Protein AF-A7GMF3-F1 (afdb_monomer_lite)

Structure (mmCIF, N/CA/C/O backbone):
data_AF-A7GMF3-F1
#
_entry.id   AF-A7GMF3-F1
#
loop_
_atom_site.group_PDB
_atom_site.id
_atom_site.type_symbol
_atom_site.label_atom_id
_atom_site.label_alt_id
_atom_site.label_comp_id
_atom_site.label_asym_id
_atom_site.label_entity_id
_atom_site.label_seq_id
_atom_site.pdbx_PDB_ins_code
_atom_site.Cartn_x
_atom_site.Cartn_y
_atom_site.Cartn_z
_atom_site.occupancy
_atom_site.B_iso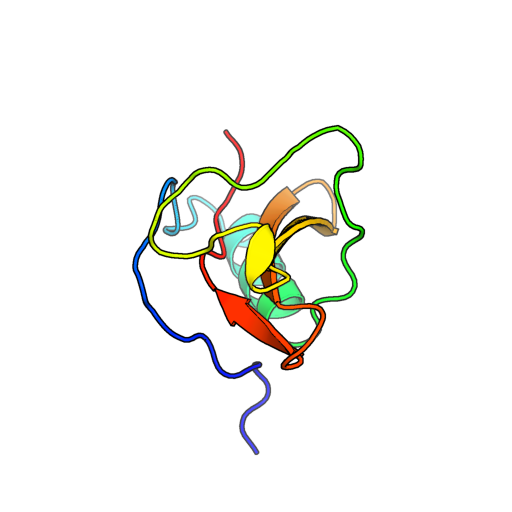_or_equiv
_atom_site.auth_seq_id
_atom_site.auth_comp_id
_atom_site.auth_asym_id
_atom_site.auth_atom_id
_atom_site.pdbx_PDB_model_num
ATOM 1 N N . MET A 1 1 ? -8.314 -21.194 6.450 1.00 48.97 1 MET A N 1
ATOM 2 C CA . MET A 1 1 ? -8.247 -20.222 5.337 1.00 48.97 1 MET A CA 1
ATOM 3 C C . MET A 1 1 ? -7.552 -18.975 5.849 1.00 48.97 1 MET A C 1
ATOM 5 O O . MET A 1 1 ? -7.882 -18.538 6.944 1.00 48.97 1 MET A O 1
ATOM 9 N N . LYS A 1 2 ? -6.545 -18.455 5.138 1.00 53.81 2 LYS A N 1
ATOM 10 C CA . LYS A 1 2 ? -5.986 -17.137 5.464 1.00 53.81 2 LYS A CA 1
ATOM 11 C C . LYS A 1 2 ? -6.933 -16.102 4.863 1.00 53.81 2 LYS A C 1
ATOM 13 O O . LYS A 1 2 ? -7.139 -16.122 3.658 1.00 53.81 2 LYS A O 1
ATOM 18 N N . TYR A 1 3 ? -7.546 -15.286 5.714 1.00 72.25 3 TYR A N 1
ATOM 19 C CA . TYR A 1 3 ? -8.496 -14.251 5.297 1.00 72.25 3 TYR A CA 1
ATOM 20 C C . TYR A 1 3 ? -7.802 -12.977 4.798 1.00 72.25 3 TYR A C 1
ATOM 22 O O . TYR A 1 3 ? -8.485 -12.083 4.328 1.00 72.25 3 TYR A O 1
ATOM 30 N N . GLU A 1 4 ? -6.470 -12.902 4.885 1.00 87.12 4 GLU A N 1
ATOM 31 C CA . GLU A 1 4 ? -5.669 -11.747 4.474 1.00 87.12 4 GLU A CA 1
ATOM 32 C C . GLU A 1 4 ? -4.785 -12.065 3.269 1.00 87.12 4 GLU A C 1
ATOM 34 O O . GLU A 1 4 ? -4.301 -13.195 3.107 1.00 87.12 4 GLU A O 1
ATOM 39 N N . VAL A 1 5 ? -4.541 -11.043 2.446 1.00 93.00 5 VAL A N 1
ATOM 40 C CA . VAL A 1 5 ? -3.590 -11.129 1.336 1.00 93.00 5 VAL A CA 1
ATOM 41 C C . VAL A 1 5 ? -2.173 -11.389 1.847 1.00 93.00 5 VAL A C 1
ATOM 43 O O . VAL A 1 5 ? -1.797 -11.012 2.958 1.00 93.00 5 VAL A O 1
ATOM 46 N N . LYS A 1 6 ? -1.342 -12.022 1.015 1.00 94.12 6 LYS A N 1
ATOM 47 C CA . LYS A 1 6 ? 0.087 -12.161 1.311 1.00 94.12 6 LYS A CA 1
ATOM 48 C C . LYS A 1 6 ? 0.761 -10.787 1.204 1.00 94.12 6 LYS A C 1
ATOM 50 O O . LYS A 1 6 ? 0.792 -10.205 0.124 1.00 94.12 6 LYS A O 1
ATOM 55 N N . ILE A 1 7 ? 1.327 -10.317 2.314 1.00 95.62 7 ILE A N 1
ATOM 56 C CA . ILE A 1 7 ? 2.122 -9.083 2.401 1.00 95.62 7 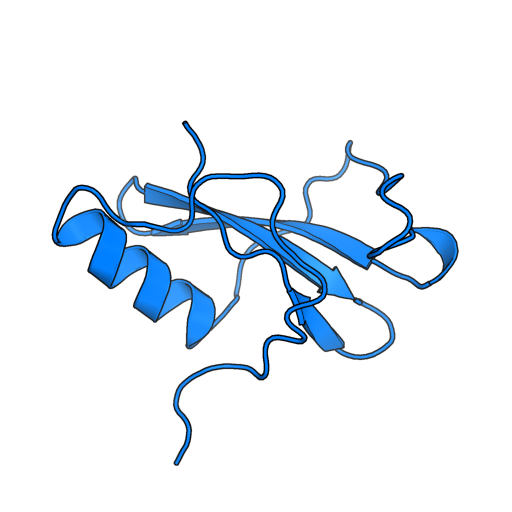ILE A CA 1
ATOM 57 C C . ILE A 1 7 ? 3.604 -9.461 2.324 1.00 95.62 7 ILE A C 1
ATOM 59 O O . ILE A 1 7 ? 4.036 -10.361 3.047 1.00 95.62 7 ILE A O 1
ATOM 63 N N . LEU A 1 8 ? 4.374 -8.812 1.445 1.00 96.75 8 LEU A N 1
ATOM 64 C CA . LEU A 1 8 ? 5.786 -9.165 1.235 1.00 96.75 8 LEU A CA 1
ATOM 65 C C . LEU A 1 8 ? 6.706 -8.744 2.383 1.00 96.75 8 LEU A C 1
ATOM 67 O O . LEU A 1 8 ? 7.707 -9.416 2.619 1.00 96.75 8 LEU A O 1
ATOM 71 N N . GLY A 1 9 ? 6.381 -7.665 3.098 1.00 95.88 9 GLY A N 1
ATOM 72 C CA . GLY A 1 9 ? 7.168 -7.219 4.241 1.00 95.88 9 GLY A CA 1
ATOM 73 C C . GLY A 1 9 ? 8.526 -6.644 3.845 1.00 95.88 9 GLY A C 1
ATOM 74 O O . GLY A 1 9 ? 9.479 -6.770 4.612 1.00 95.88 9 GLY A O 1
ATOM 75 N N . ARG A 1 10 ? 8.634 -5.992 2.675 1.00 95.81 10 ARG A N 1
ATOM 76 C CA . ARG A 1 10 ? 9.873 -5.308 2.247 1.00 95.81 10 ARG A CA 1
ATOM 77 C C . ARG A 1 10 ? 10.173 -4.074 3.106 1.00 95.81 10 ARG A C 1
ATOM 79 O O . ARG A 1 10 ? 11.266 -3.516 3.047 1.00 95.81 10 ARG A O 1
ATOM 86 N N . GLY A 1 11 ? 9.212 -3.649 3.922 1.00 94.44 11 GLY A N 1
ATOM 87 C CA . GLY A 1 11 ? 9.355 -2.638 4.961 1.00 94.44 11 GLY A CA 1
ATOM 88 C C . GLY A 1 11 ? 8.094 -1.791 5.094 1.00 94.44 11 GLY A C 1
ATOM 89 O O . GLY A 1 11 ? 7.057 -2.112 4.522 1.00 94.44 11 GLY A O 1
ATOM 90 N N . SER A 1 12 ? 8.197 -0.701 5.854 1.00 94.00 12 SER A N 1
ATOM 91 C CA . SER A 1 12 ? 7.152 0.320 5.949 1.00 94.00 12 SER A CA 1
ATOM 92 C C . SER A 1 12 ? 7.748 1.712 5.735 1.00 94.00 12 SER A C 1
ATOM 94 O O . SER A 1 12 ? 8.940 1.929 5.968 1.00 94.00 12 SER A O 1
ATOM 96 N N . THR A 1 13 ? 6.925 2.656 5.291 1.00 92.56 13 THR A N 1
ATOM 97 C CA . THR A 1 13 ? 7.241 4.099 5.241 1.00 92.56 13 THR A CA 1
ATOM 98 C C . THR A 1 13 ? 6.325 4.941 6.130 1.00 92.56 13 THR A C 1
ATOM 100 O O . THR A 1 13 ? 6.363 6.168 6.078 1.00 92.56 13 THR A O 1
ATOM 103 N N . GLY A 1 14 ? 5.477 4.307 6.939 1.00 94.25 14 GLY A N 1
ATOM 104 C CA . GLY A 1 14 ? 4.547 5.015 7.809 1.00 94.25 14 GLY A CA 1
ATOM 105 C C . GLY A 1 14 ? 4.085 4.196 9.003 1.00 94.25 14 GLY A C 1
ATOM 106 O O . GLY A 1 14 ? 4.589 3.110 9.297 1.00 94.25 14 GLY A O 1
ATOM 107 N N . ARG A 1 15 ? 3.103 4.749 9.713 1.00 97.06 15 ARG A N 1
ATOM 108 C CA . ARG A 1 15 ? 2.543 4.152 10.921 1.00 97.06 15 ARG A CA 1
ATOM 109 C C . ARG A 1 15 ? 1.699 2.925 10.581 1.00 97.06 15 ARG A C 1
ATOM 111 O O . ARG A 1 15 ? 0.743 3.018 9.818 1.00 97.06 15 ARG A O 1
ATOM 118 N N . THR A 1 16 ? 2.002 1.802 11.222 1.00 95.88 16 THR A N 1
ATOM 119 C CA . THR A 1 16 ? 1.241 0.547 11.086 1.00 95.88 16 THR A CA 1
ATOM 120 C C . THR A 1 16 ? 0.484 0.157 12.356 1.00 95.88 16 THR A C 1
ATOM 122 O O . THR A 1 16 ? -0.409 -0.683 12.297 1.00 95.88 16 THR A O 1
ATOM 125 N N . THR A 1 17 ? 0.824 0.754 13.502 1.00 96.88 17 THR A N 1
ATOM 126 C CA . THR A 1 17 ? 0.143 0.509 14.780 1.00 96.88 17 THR A CA 1
ATOM 127 C C . THR A 1 17 ? -1.102 1.388 14.887 1.00 96.88 17 THR A C 1
ATOM 129 O O . THR A 1 17 ? -1.019 2.616 14.758 1.00 96.88 17 THR A O 1
ATOM 132 N N . ALA A 1 18 ? -2.248 0.746 15.111 1.00 97.69 18 ALA A N 1
ATOM 133 C CA . ALA A 1 18 ? -3.526 1.409 15.337 1.00 97.69 18 ALA A CA 1
ATOM 134 C C . ALA A 1 18 ? -3.541 2.119 16.702 1.00 97.69 18 ALA A C 1
ATOM 136 O O . ALA A 1 18 ? -2.939 1.643 17.664 1.00 97.69 18 ALA A O 1
ATOM 137 N N . LYS A 1 19 ? -4.240 3.250 16.780 1.00 97.44 19 LYS A N 1
ATOM 138 C CA . LYS A 1 19 ? -4.483 4.030 18.003 1.00 97.44 19 LYS A CA 1
ATOM 139 C C . LYS A 1 19 ? -5.891 3.829 18.560 1.00 97.44 19 LYS A C 1
ATOM 141 O O . LYS A 1 19 ? -6.154 4.238 19.686 1.00 97.44 19 LYS A O 1
ATOM 146 N N . SER A 1 20 ? -6.784 3.222 17.783 1.00 97.69 20 SER A N 1
ATOM 147 C CA . SER A 1 20 ? -8.167 2.968 18.170 1.00 97.69 20 SER A CA 1
ATOM 148 C C . SER A 1 20 ? -8.675 1.639 17.606 1.00 97.69 20 SER A C 1
ATOM 150 O O . SER A 1 20 ? -8.044 1.033 16.731 1.00 97.69 20 SER A O 1
ATOM 152 N N . LEU A 1 21 ? -9.823 1.184 18.113 1.00 97.94 21 LEU A N 1
ATOM 153 C CA . LEU A 1 21 ? -10.490 -0.018 17.615 1.00 97.94 21 LEU A CA 1
ATOM 154 C C . LEU A 1 21 ? -10.930 0.163 16.156 1.00 97.94 21 LEU A C 1
ATOM 156 O O . LEU A 1 21 ? -10.801 -0.758 15.355 1.00 97.94 21 LEU A O 1
ATOM 160 N N . GLU A 1 22 ? -11.392 1.357 15.796 1.00 98.06 22 GLU A N 1
ATOM 161 C CA . GLU A 1 22 ? -11.817 1.704 14.440 1.00 98.06 22 GLU A CA 1
ATOM 162 C C . GLU A 1 22 ? -10.652 1.565 13.452 1.00 98.06 22 GLU A C 1
ATOM 164 O O . GLU A 1 22 ? -10.793 0.911 12.420 1.00 98.06 22 GLU A O 1
ATOM 169 N N . GLU A 1 23 ? -9.470 2.087 13.796 1.00 98.19 23 GLU A N 1
ATOM 170 C CA . GLU A 1 23 ? -8.261 1.915 12.983 1.00 98.19 23 GLU A CA 1
ATOM 171 C C . GLU A 1 23 ? -7.848 0.441 12.863 1.00 98.19 23 GLU A C 1
ATOM 173 O O . GLU A 1 23 ? -7.465 -0.021 11.784 1.00 98.19 23 GLU A O 1
ATOM 178 N N . GLN A 1 24 ? -7.939 -0.323 13.955 1.00 98.19 24 GLN A N 1
ATOM 179 C CA . GLN A 1 24 ? -7.621 -1.750 13.945 1.00 98.19 24 GLN A CA 1
ATOM 180 C C . GLN A 1 24 ? -8.558 -2.532 13.011 1.00 98.19 24 GLN A C 1
ATOM 182 O O . GLN A 1 24 ? -8.094 -3.382 12.245 1.00 98.19 24 GLN A O 1
ATOM 187 N N . LEU A 1 25 ? -9.861 -2.245 13.062 1.00 98.06 25 LEU A N 1
ATOM 188 C CA . LEU A 1 25 ? -10.866 -2.877 12.209 1.00 98.06 25 LEU A CA 1
ATOM 189 C C . LEU A 1 25 ? -10.675 -2.489 10.741 1.00 98.06 25 LEU A C 1
ATOM 191 O O . LEU A 1 25 ? -10.646 -3.377 9.890 1.00 98.06 25 LEU A O 1
ATOM 195 N N . ALA A 1 26 ? -10.445 -1.207 10.456 1.00 98.12 26 ALA A N 1
ATOM 196 C CA . ALA A 1 26 ? -10.162 -0.726 9.108 1.00 98.12 26 ALA A CA 1
ATOM 197 C C . ALA A 1 26 ? -8.925 -1.412 8.507 1.00 98.12 26 ALA A C 1
ATOM 199 O O . ALA A 1 26 ? -8.972 -1.923 7.390 1.00 98.12 26 ALA A O 1
ATOM 200 N N . MET A 1 27 ? -7.823 -1.500 9.262 1.00 97.94 27 MET A N 1
ATOM 201 C CA . MET A 1 27 ? -6.601 -2.167 8.799 1.00 97.94 27 MET A CA 1
ATOM 202 C C . MET A 1 27 ? -6.841 -3.645 8.485 1.00 97.94 27 MET A C 1
ATOM 204 O O . MET A 1 27 ? -6.353 -4.153 7.473 1.00 97.94 27 MET A O 1
ATOM 208 N N . LYS A 1 28 ? -7.610 -4.335 9.333 1.00 97.38 28 LYS A N 1
ATOM 209 C CA . LYS A 1 28 ? -7.975 -5.736 9.114 1.00 97.38 28 LYS A CA 1
ATOM 210 C C . LYS A 1 28 ? -8.838 -5.909 7.864 1.00 97.38 28 LYS A C 1
ATOM 212 O O . LYS A 1 28 ? -8.593 -6.828 7.085 1.00 97.38 28 LYS A O 1
ATOM 217 N N . GLU A 1 29 ? -9.813 -5.030 7.649 1.00 97.38 29 GLU A N 1
ATOM 218 C CA . GLU A 1 29 ? -10.673 -5.056 6.464 1.00 97.38 29 GLU A CA 1
ATOM 219 C C . GLU A 1 29 ? -9.862 -4.856 5.180 1.00 97.38 29 GLU A C 1
ATOM 221 O O . GLU A 1 29 ? -9.940 -5.680 4.270 1.00 97.38 29 GLU A O 1
ATOM 226 N N . VAL A 1 30 ? -9.005 -3.831 5.135 1.00 97.94 30 VAL A N 1
ATOM 227 C CA . VAL A 1 30 ? -8.191 -3.523 3.950 1.00 97.94 30 VAL A CA 1
ATOM 228 C C . VAL A 1 30 ? -7.184 -4.636 3.642 1.00 97.94 30 VAL A C 1
ATOM 230 O O . VAL A 1 30 ? -7.003 -4.985 2.479 1.00 97.94 30 VAL A O 1
ATOM 233 N N . LYS A 1 31 ? -6.565 -5.258 4.654 1.00 97.19 31 LYS A N 1
ATOM 234 C CA . LYS A 1 31 ? -5.692 -6.432 4.445 1.00 97.19 31 LYS A CA 1
ATOM 235 C C . LYS A 1 31 ? -6.455 -7.682 4.006 1.00 97.19 31 LYS A C 1
ATOM 237 O O . LYS A 1 31 ? -5.882 -8.535 3.327 1.00 97.19 31 LYS A O 1
ATOM 242 N N . SER A 1 32 ? -7.726 -7.802 4.388 1.00 96.88 32 SER A N 1
ATOM 243 C CA . SER A 1 32 ? -8.574 -8.930 3.992 1.00 96.88 32 SER A CA 1
ATOM 244 C C . SER A 1 32 ? -9.117 -8.778 2.572 1.00 96.88 32 SER A C 1
ATOM 246 O O . SER A 1 32 ? -9.236 -9.759 1.843 1.00 96.88 32 SER A O 1
ATOM 248 N N . ASN A 1 33 ? -9.425 -7.545 2.166 1.00 96.00 33 ASN A N 1
ATOM 249 C CA . ASN A 1 33 ? -10.005 -7.239 0.865 1.00 96.00 33 ASN A CA 1
ATOM 250 C C . ASN A 1 33 ? -9.525 -5.865 0.343 1.00 96.00 33 ASN A C 1
ATOM 252 O O . ASN A 1 33 ? -10.249 -4.866 0.449 1.00 96.00 33 ASN A O 1
ATOM 256 N N . PRO A 1 34 ? -8.297 -5.785 -0.208 1.00 96.94 34 PRO A N 1
ATOM 257 C CA . PRO A 1 34 ? -7.721 -4.535 -0.699 1.00 96.94 34 PRO A CA 1
ATOM 258 C C . PRO A 1 34 ? -8.378 -4.106 -2.021 1.00 96.94 34 PRO A C 1
ATOM 260 O O . PRO A 1 34 ? -7.919 -4.442 -3.116 1.00 96.94 34 PRO A O 1
ATOM 263 N N . LEU A 1 35 ? -9.466 -3.343 -1.905 1.00 96.44 35 LEU A N 1
ATOM 264 C CA . LEU A 1 35 ? -10.279 -2.793 -3.000 1.00 96.44 35 LEU A CA 1
ATOM 265 C C . LEU A 1 35 ? -10.012 -1.306 -3.276 1.00 96.44 35 LEU A C 1
ATOM 267 O O . LEU A 1 35 ? -10.730 -0.667 -4.047 1.00 96.44 35 LEU A O 1
ATOM 271 N N . GLY A 1 36 ? -8.991 -0.745 -2.631 1.00 97.06 36 GLY A N 1
ATOM 272 C CA . GLY A 1 36 ? -8.538 0.623 -2.855 1.00 97.06 36 GLY A CA 1
ATOM 273 C C . GLY A 1 36 ? -8.233 0.956 -4.317 1.00 97.06 36 GLY A C 1
ATOM 274 O O . GLY A 1 36 ? -8.082 0.088 -5.181 1.00 97.06 36 GLY A O 1
ATOM 275 N N . LYS A 1 37 ? -8.103 2.254 -4.589 1.00 98.12 37 LYS A N 1
ATOM 276 C CA . LYS A 1 37 ? -7.813 2.792 -5.924 1.00 98.12 37 LYS A CA 1
ATOM 277 C C . LYS A 1 37 ? -6.378 3.321 -5.992 1.00 98.12 37 LYS A C 1
ATOM 279 O O . LYS A 1 37 ? -5.869 3.801 -4.977 1.00 98.12 37 LYS A O 1
ATOM 284 N N . PRO A 1 38 ? -5.717 3.252 -7.160 1.00 97.69 38 PRO A N 1
ATOM 285 C CA . PRO A 1 38 ? -4.406 3.862 -7.331 1.00 97.69 38 PRO A CA 1
ATOM 286 C C . PRO A 1 38 ? -4.500 5.384 -7.179 1.00 97.69 38 PRO A C 1
ATOM 288 O O . PRO A 1 38 ? -5.470 5.997 -7.628 1.00 97.69 38 PRO A O 1
ATOM 291 N N . ILE A 1 39 ? -3.478 6.000 -6.585 1.00 96.81 39 ILE A N 1
ATOM 292 C CA . ILE A 1 39 ? -3.351 7.458 -6.506 1.00 96.81 39 ILE A CA 1
ATOM 293 C C . ILE A 1 39 ? -2.629 7.940 -7.779 1.00 96.81 39 ILE A C 1
ATOM 295 O O . ILE A 1 39 ? -1.414 7.772 -7.884 1.00 96.81 39 ILE A O 1
ATOM 299 N N . PRO A 1 40 ? -3.325 8.560 -8.752 1.00 90.62 40 PRO A N 1
ATOM 300 C CA . PRO A 1 40 ? -2.821 8.716 -10.123 1.00 90.62 40 PRO A CA 1
ATOM 301 C C . PRO A 1 40 ? -1.611 9.650 -10.270 1.00 90.62 40 PRO A C 1
ATOM 303 O O . PRO A 1 40 ? -0.916 9.593 -11.276 1.00 90.62 40 PRO A O 1
ATOM 306 N N . LYS A 1 41 ? -1.349 10.522 -9.290 1.00 92.3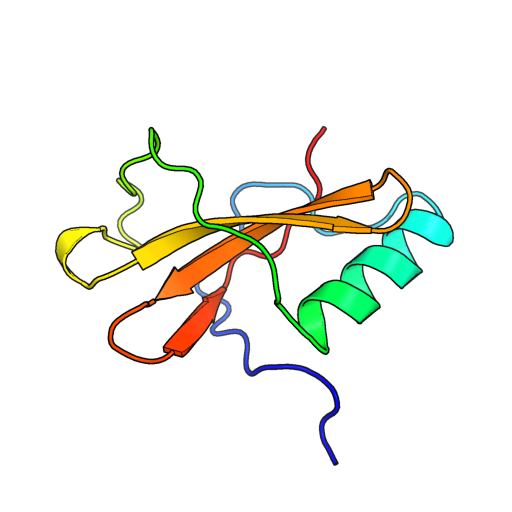8 41 LYS A N 1
ATOM 307 C CA . LYS A 1 41 ? -0.253 11.508 -9.337 1.00 92.38 41 LYS A CA 1
ATOM 308 C C . LYS A 1 41 ? 1.014 11.060 -8.599 1.00 92.38 41 LYS A C 1
ATOM 310 O O . LYS A 1 41 ? 1.933 11.859 -8.453 1.00 92.38 41 LYS A O 1
ATOM 315 N N . ILE A 1 42 ? 1.061 9.824 -8.097 1.00 94.25 42 ILE A N 1
ATOM 316 C CA . ILE A 1 42 ? 2.204 9.312 -7.334 1.00 94.25 42 ILE A CA 1
ATOM 317 C C . ILE A 1 42 ? 2.943 8.262 -8.157 1.00 94.25 42 ILE A C 1
ATOM 319 O O . ILE A 1 42 ? 2.427 7.175 -8.404 1.00 94.25 42 ILE A O 1
ATOM 323 N N . VAL A 1 43 ? 4.181 8.589 -8.522 1.00 96.00 43 VAL A N 1
ATOM 324 C CA . VAL A 1 43 ? 5.145 7.637 -9.079 1.00 96.00 43 VAL A CA 1
ATOM 325 C C . VAL A 1 43 ? 5.948 7.043 -7.926 1.00 96.00 43 VAL A C 1
ATOM 327 O O . VAL A 1 43 ? 6.463 7.778 -7.083 1.00 96.00 43 VAL A O 1
ATOM 330 N N . MET A 1 44 ? 6.037 5.714 -7.862 1.00 97.19 44 MET A N 1
ATOM 331 C CA . MET A 1 44 ? 6.808 5.032 -6.823 1.00 97.19 44 MET A CA 1
ATOM 332 C C . MET A 1 44 ? 8.314 5.144 -7.104 1.00 97.19 44 MET A C 1
ATOM 334 O O . MET A 1 44 ? 8.804 4.627 -8.109 1.00 97.19 44 MET A O 1
ATOM 338 N N . THR A 1 45 ? 9.038 5.813 -6.204 1.00 96.06 45 THR A N 1
ATOM 339 C CA . THR A 1 45 ? 10.497 6.023 -6.279 1.00 96.06 45 THR A CA 1
ATOM 340 C C . THR A 1 45 ? 11.280 5.258 -5.212 1.00 96.06 45 THR A C 1
ATOM 342 O O . THR A 1 45 ? 12.508 5.244 -5.248 1.00 96.06 45 THR A O 1
ATOM 345 N N . ASP A 1 46 ? 10.594 4.620 -4.260 1.00 96.81 46 ASP A N 1
ATOM 346 C CA . ASP A 1 46 ? 11.244 3.810 -3.234 1.00 96.81 46 ASP A CA 1
ATOM 347 C C . ASP A 1 46 ? 11.843 2.542 -3.871 1.00 96.81 46 ASP A C 1
ATOM 349 O O . ASP A 1 46 ? 11.113 1.813 -4.552 1.00 96.81 46 ASP A O 1
ATOM 353 N N . PRO A 1 47 ? 13.134 2.236 -3.644 1.00 97.62 47 PRO A N 1
ATOM 354 C CA . PRO A 1 47 ? 13.801 1.098 -4.277 1.00 97.62 47 PRO A CA 1
ATOM 355 C C . PRO A 1 47 ? 13.199 -0.264 -3.897 1.00 97.62 47 PRO A C 1
ATOM 357 O O . PRO A 1 47 ? 13.437 -1.247 -4.591 1.00 97.62 47 PRO A O 1
ATOM 360 N N . ARG A 1 48 ? 12.402 -0.355 -2.823 1.00 97.88 48 ARG A N 1
ATOM 361 C CA . ARG A 1 48 ? 11.693 -1.592 -2.446 1.00 97.88 48 ARG A CA 1
ATOM 362 C C . ARG A 1 48 ? 10.501 -1.900 -3.353 1.00 97.88 48 ARG A C 1
ATOM 364 O O . ARG A 1 48 ? 10.125 -3.069 -3.491 1.00 97.88 48 ARG A O 1
ATOM 371 N N . TRP A 1 49 ? 9.900 -0.864 -3.937 1.00 97.94 49 TRP A N 1
ATOM 372 C CA . TRP A 1 49 ? 8.672 -0.932 -4.731 1.00 97.94 49 TRP A CA 1
ATOM 373 C C . TRP A 1 49 ? 8.780 -0.028 -5.972 1.00 97.94 49 TRP A C 1
ATOM 375 O O . TRP A 1 49 ? 8.046 0.956 -6.077 1.00 97.94 49 TRP A O 1
ATOM 385 N N . PRO A 1 50 ? 9.692 -0.309 -6.914 1.00 97.56 50 PRO A N 1
ATOM 386 C CA . PRO A 1 50 ? 9.933 0.574 -8.053 1.00 97.56 50 PRO A CA 1
ATOM 387 C C . PRO A 1 50 ? 8.759 0.574 -9.045 1.00 97.56 50 PRO A C 1
ATOM 389 O O . PRO A 1 50 ? 8.203 -0.475 -9.384 1.00 97.56 50 PRO A O 1
ATOM 392 N N . HIS A 1 51 ? 8.393 1.755 -9.560 1.00 97.44 51 HIS A N 1
ATOM 393 C CA . HIS A 1 51 ? 7.287 1.885 -10.521 1.00 97.44 51 HIS A CA 1
ATOM 394 C C . HIS A 1 51 ? 7.516 1.085 -11.817 1.00 97.44 51 HIS A C 1
ATOM 396 O O . HIS A 1 51 ? 6.564 0.552 -12.387 1.00 97.44 51 HIS A O 1
ATOM 402 N N . GLU A 1 52 ? 8.771 0.951 -12.258 1.00 97.44 52 GLU A N 1
ATOM 403 C CA . GLU A 1 52 ? 9.162 0.201 -13.462 1.00 97.44 52 GLU A CA 1
ATOM 404 C C . GLU A 1 52 ? 8.800 -1.290 -13.344 1.00 97.44 52 GLU A C 1
ATOM 406 O O . GLU A 1 52 ? 8.386 -1.936 -14.313 1.00 97.44 52 GLU A O 1
ATOM 411 N N . GLU A 1 53 ? 8.830 -1.831 -12.124 1.00 97.62 53 GLU A N 1
ATOM 412 C CA . GLU A 1 53 ? 8.385 -3.193 -11.816 1.00 97.62 53 GLU A CA 1
ATOM 413 C C . GLU A 1 53 ? 6.864 -3.301 -11.620 1.00 97.62 53 GLU A C 1
ATOM 415 O O . GLU A 1 53 ? 6.351 -4.389 -11.371 1.00 97.62 53 GLU A O 1
ATOM 420 N N . GLY A 1 54 ? 6.114 -2.207 -11.784 1.00 97.69 54 GLY A N 1
ATOM 421 C CA . GLY A 1 54 ? 4.650 -2.188 -11.740 1.00 97.69 54 GLY A CA 1
ATOM 422 C C . GLY A 1 54 ? 4.042 -1.857 -10.378 1.00 97.69 54 GLY A C 1
ATOM 423 O O . GLY A 1 54 ? 2.831 -2.037 -10.202 1.00 97.69 54 GLY A O 1
ATOM 424 N N . TRP A 1 55 ? 4.845 -1.385 -9.422 1.00 98.50 55 TRP A N 1
ATOM 425 C CA . TRP A 1 55 ? 4.354 -0.933 -8.123 1.00 98.50 55 TRP A CA 1
ATOM 426 C C . TRP A 1 55 ? 3.652 0.421 -8.222 1.00 98.50 55 TRP A C 1
ATOM 428 O O . TRP A 1 55 ? 4.178 1.381 -8.783 1.00 98.50 55 TRP A O 1
ATOM 438 N N . VAL A 1 56 ? 2.468 0.507 -7.620 1.00 98.44 56 VAL A N 1
ATOM 439 C CA . VAL A 1 56 ? 1.672 1.731 -7.504 1.00 98.44 56 VAL A CA 1
ATOM 440 C C . VAL A 1 56 ? 1.241 1.945 -6.058 1.00 98.44 56 VAL A C 1
ATOM 442 O O . VAL A 1 56 ? 1.081 0.990 -5.290 1.00 98.44 56 VAL A O 1
ATOM 445 N N . LYS A 1 57 ? 1.019 3.208 -5.689 1.00 98.38 57 LYS A N 1
ATOM 446 C CA . LYS A 1 57 ? 0.442 3.562 -4.392 1.00 98.38 57 LYS A CA 1
ATOM 447 C C . LYS A 1 57 ? -1.077 3.515 -4.464 1.00 98.38 57 LYS A C 1
ATOM 449 O O . LYS A 1 57 ? -1.675 4.121 -5.352 1.00 98.38 57 LYS A O 1
ATOM 454 N N . MET A 1 58 ? -1.682 2.834 -3.505 1.00 98.38 58 MET A N 1
ATOM 455 C CA . MET A 1 58 ? -3.121 2.635 -3.390 1.00 98.38 58 MET A CA 1
ATOM 456 C C . MET A 1 58 ? -3.665 3.368 -2.165 1.00 98.38 58 MET A C 1
ATOM 458 O O . MET A 1 58 ? -2.946 3.528 -1.176 1.00 98.38 58 MET A O 1
ATOM 462 N N . ALA A 1 59 ? -4.930 3.776 -2.232 1.00 98.19 59 ALA A N 1
ATOM 463 C CA . ALA A 1 59 ? -5.672 4.381 -1.130 1.00 98.19 59 ALA A CA 1
ATOM 464 C C . ALA A 1 59 ? -7.029 3.690 -0.954 1.00 98.19 59 ALA A C 1
ATOM 466 O O . ALA A 1 59 ? -7.712 3.397 -1.944 1.00 98.19 59 ALA A O 1
ATOM 467 N N . GLN A 1 60 ? -7.402 3.399 0.289 1.00 98.44 60 GLN A N 1
ATOM 468 C CA . GLN A 1 60 ? -8.698 2.834 0.649 1.00 98.44 60 GLN A CA 1
ATOM 469 C C . GLN A 1 60 ? -9.185 3.458 1.952 1.00 98.44 60 GLN A C 1
ATOM 471 O O . GLN A 1 60 ? -8.523 3.352 2.984 1.00 98.44 60 GLN A O 1
ATOM 476 N N . ASN A 1 61 ? -10.375 4.048 1.894 1.00 98.19 61 ASN A N 1
ATOM 477 C CA . ASN A 1 61 ? -11.070 4.564 3.058 1.00 98.19 61 ASN A CA 1
ATOM 478 C C . ASN A 1 61 ? -12.054 3.519 3.590 1.00 98.19 61 ASN A C 1
ATOM 480 O O . ASN A 1 61 ? -12.868 2.999 2.823 1.00 98.19 61 ASN A O 1
ATOM 484 N N . VAL A 1 62 ? -11.997 3.238 4.889 1.00 97.94 62 VAL A N 1
ATOM 485 C CA . VAL A 1 62 ? -12.981 2.414 5.598 1.00 97.94 62 VAL A CA 1
ATOM 486 C C . VAL A 1 62 ? -13.530 3.240 6.754 1.00 97.94 62 VAL A C 1
ATOM 488 O O . VAL A 1 62 ? -12.824 3.500 7.725 1.00 97.94 62 VAL A O 1
ATOM 491 N N . ASN A 1 63 ? -14.787 3.675 6.640 1.00 96.06 63 ASN A N 1
ATOM 492 C CA . ASN A 1 63 ? -15.501 4.444 7.669 1.00 96.06 63 ASN A CA 1
ATOM 493 C C . ASN A 1 63 ? -14.722 5.668 8.198 1.00 96.06 63 ASN A C 1
ATOM 495 O O . ASN A 1 63 ? -14.703 5.931 9.397 1.00 96.06 63 ASN A O 1
ATOM 499 N N . GLY A 1 64 ? -14.059 6.414 7.309 1.00 96.81 64 GLY A N 1
ATOM 500 C CA . GLY A 1 64 ? -13.271 7.598 7.662 1.00 96.81 64 GLY A CA 1
ATOM 501 C C . GLY A 1 64 ? -11.804 7.315 7.991 1.00 96.81 64 GLY A C 1
ATOM 502 O O . GLY A 1 64 ? -11.023 8.260 8.068 1.00 96.81 64 GLY A O 1
ATOM 503 N N . VAL A 1 65 ? -11.394 6.048 8.114 1.00 98.06 65 VAL A N 1
ATOM 504 C CA . VAL A 1 65 ? -9.985 5.666 8.275 1.00 98.06 65 VAL A CA 1
ATOM 505 C C . VAL A 1 65 ? -9.360 5.431 6.904 1.00 98.06 65 VAL A C 1
ATOM 507 O O . VAL A 1 65 ? -9.731 4.499 6.191 1.00 98.06 65 VAL A O 1
ATOM 510 N N . GLU A 1 66 ? -8.387 6.263 6.542 1.00 98.06 66 GLU A N 1
ATOM 511 C CA . GLU A 1 66 ? -7.648 6.148 5.285 1.00 98.06 66 GLU A CA 1
ATOM 512 C C . GLU A 1 66 ? -6.408 5.258 5.452 1.00 98.06 66 GLU A C 1
ATOM 514 O O . GLU A 1 66 ? -5.553 5.478 6.320 1.00 98.06 66 GLU A O 1
ATOM 519 N N . ILE A 1 67 ? -6.293 4.246 4.593 1.00 98.50 67 ILE A N 1
ATOM 520 C CA . ILE A 1 67 ? -5.163 3.318 4.562 1.00 98.50 67 ILE A CA 1
ATOM 521 C C . ILE A 1 67 ? -4.496 3.395 3.198 1.00 98.50 67 ILE A C 1
ATOM 523 O O . ILE A 1 67 ? -5.116 3.190 2.152 1.00 98.50 67 ILE A O 1
ATOM 527 N N . HIS A 1 68 ? -3.191 3.642 3.224 1.00 98.38 68 HIS A N 1
ATOM 528 C CA . HIS A 1 68 ? -2.340 3.522 2.052 1.00 98.38 68 HIS A CA 1
ATOM 529 C C . HIS A 1 68 ? -1.644 2.165 2.037 1.00 98.38 68 HIS A C 1
ATOM 531 O O . HIS A 1 68 ? -1.293 1.631 3.086 1.00 98.38 68 HIS A O 1
ATOM 537 N N . TYR A 1 69 ? -1.402 1.634 0.843 1.00 98.25 69 TYR A N 1
ATOM 538 C CA . TYR A 1 69 ? -0.599 0.428 0.639 1.00 98.25 69 TYR A CA 1
ATOM 539 C C . TYR A 1 69 ? 0.053 0.435 -0.745 1.00 98.25 69 TYR A C 1
ATOM 541 O O . TYR A 1 69 ? -0.340 1.196 -1.634 1.00 98.25 69 TYR A O 1
ATOM 549 N N . ALA A 1 70 ? 1.073 -0.396 -0.924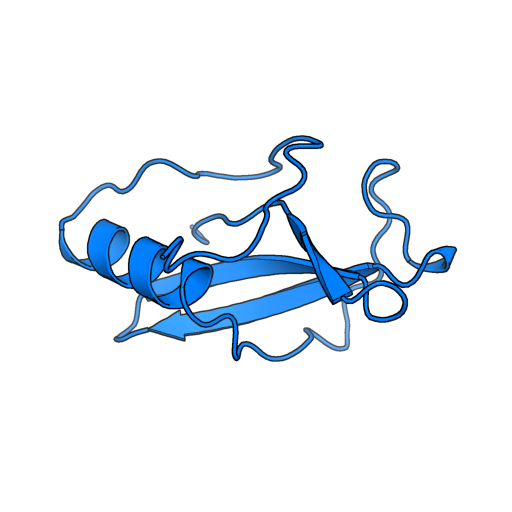 1.00 98.31 70 ALA A N 1
ATOM 550 C CA . ALA A 1 70 ? 1.710 -0.639 -2.208 1.00 98.31 70 ALA A CA 1
ATOM 551 C C . ALA A 1 70 ? 1.066 -1.863 -2.872 1.00 98.31 70 ALA A C 1
ATOM 553 O O . ALA A 1 70 ? 0.839 -2.885 -2.222 1.00 98.31 70 ALA A O 1
ATOM 554 N N . LYS A 1 71 ? 0.782 -1.769 -4.173 1.00 98.38 71 LYS A N 1
ATOM 555 C CA . LYS A 1 71 ? 0.310 -2.896 -4.985 1.00 98.38 71 LYS A CA 1
ATOM 556 C C . LYS A 1 71 ? 1.177 -3.024 -6.221 1.00 98.38 71 LYS A C 1
ATOM 558 O O . LYS A 1 71 ? 1.358 -2.046 -6.943 1.00 98.38 71 LYS A O 1
ATOM 563 N N . ASN A 1 72 ? 1.658 -4.225 -6.503 1.00 98.31 72 ASN A N 1
ATOM 564 C CA . ASN A 1 72 ? 2.249 -4.529 -7.792 1.00 98.31 72 ASN A CA 1
ATOM 565 C C . ASN A 1 72 ? 1.142 -4.959 -8.764 1.00 98.31 72 ASN A C 1
ATOM 567 O O . ASN A 1 72 ? 0.466 -5.966 -8.566 1.00 98.31 72 ASN A O 1
ATOM 571 N N . THR A 1 73 ? 0.931 -4.180 -9.819 1.00 97.25 73 THR A N 1
ATOM 572 C CA . THR A 1 73 ? -0.123 -4.440 -10.815 1.00 97.25 73 THR A CA 1
ATOM 573 C C . THR A 1 73 ? 0.226 -5.550 -11.803 1.00 97.25 73 THR A C 1
ATOM 575 O O . THR A 1 73 ? -0.680 -6.089 -12.432 1.00 97.25 73 THR A O 1
ATOM 578 N N . LYS A 1 74 ? 1.508 -5.924 -11.913 1.00 97.62 74 LYS A N 1
ATOM 579 C CA . LYS A 1 74 ? 1.979 -7.028 -12.759 1.00 97.62 74 LYS A CA 1
ATOM 580 C C . LYS A 1 74 ? 1.877 -8.372 -12.035 1.00 97.62 74 LYS A C 1
ATOM 582 O O . LYS A 1 74 ? 1.423 -9.342 -12.629 1.00 97.62 74 LYS A O 1
ATOM 587 N N . THR A 1 75 ? 2.287 -8.430 -10.765 1.00 97.00 75 THR A N 1
ATOM 588 C CA . THR A 1 75 ? 2.333 -9.683 -9.982 1.00 97.00 75 THR A CA 1
ATOM 589 C C . THR A 1 75 ? 1.112 -9.896 -9.087 1.00 97.00 75 THR A C 1
ATOM 591 O O . THR A 1 75 ? 0.855 -11.018 -8.657 1.00 97.00 75 THR A O 1
ATOM 594 N N . GLY A 1 76 ? 0.350 -8.839 -8.794 1.00 96.38 76 GLY A N 1
ATOM 595 C CA . GLY A 1 76 ? -0.766 -8.876 -7.846 1.00 96.38 76 GLY A CA 1
ATOM 596 C C . GLY A 1 76 ? -0.342 -8.847 -6.373 1.00 96.38 76 GLY A C 1
ATOM 597 O O . GLY A 1 76 ? -1.186 -9.030 -5.501 1.00 96.38 76 GLY A O 1
ATOM 598 N N . GLU A 1 77 ? 0.942 -8.632 -6.080 1.00 97.62 77 GLU A N 1
ATOM 599 C CA . GLU A 1 77 ? 1.473 -8.597 -4.714 1.00 97.62 77 GLU A CA 1
ATOM 600 C C . GLU A 1 77 ? 1.152 -7.285 -3.989 1.00 97.62 77 GLU A C 1
ATOM 602 O O . GLU A 1 77 ? 0.977 -6.232 -4.609 1.00 97.62 77 GLU A O 1
ATOM 607 N N . PHE A 1 78 ? 1.123 -7.348 -2.656 1.00 98.19 78 PHE A N 1
ATOM 608 C CA . PHE A 1 78 ? 0.839 -6.209 -1.786 1.00 98.19 78 PHE A CA 1
ATOM 609 C C . PHE A 1 78 ? 1.939 -6.002 -0.743 1.00 98.19 78 PHE A C 1
ATOM 611 O O . PHE A 1 78 ? 2.592 -6.954 -0.301 1.00 98.19 78 PHE A O 1
ATOM 618 N N . ASP A 1 79 ? 2.116 -4.754 -0.316 1.00 98.00 79 ASP A N 1
ATOM 619 C CA . ASP A 1 79 ? 3.044 -4.389 0.754 1.00 98.00 79 ASP A CA 1
ATOM 620 C C . ASP A 1 79 ? 2.676 -3.045 1.411 1.00 98.00 79 ASP A C 1
ATOM 622 O O . ASP A 1 79 ? 1.747 -2.370 0.971 1.00 98.00 79 ASP A O 1
ATOM 626 N N . ASP A 1 80 ? 3.413 -2.638 2.450 1.00 97.50 80 ASP A N 1
ATOM 627 C CA . ASP A 1 80 ? 3.396 -1.266 3.005 1.00 97.50 80 ASP A CA 1
ATOM 628 C C . ASP A 1 80 ? 2.013 -0.737 3.443 1.00 97.50 80 ASP A C 1
ATOM 630 O O . ASP A 1 80 ? 1.717 0.452 3.299 1.00 97.50 80 ASP A O 1
ATOM 634 N N . PHE A 1 81 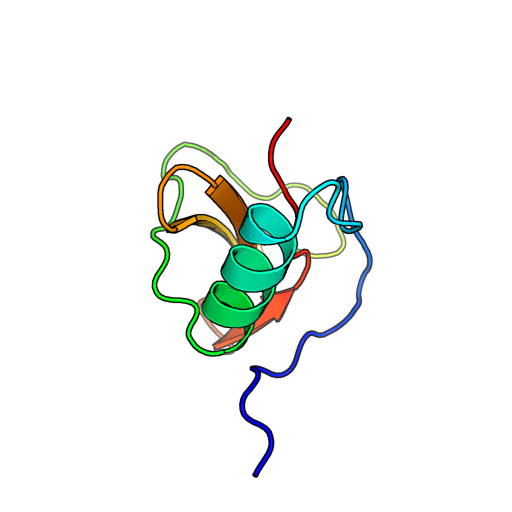? 1.141 -1.605 3.972 1.00 98.12 81 PHE A N 1
ATOM 635 C CA . PHE A 1 81 ? -0.136 -1.176 4.555 1.00 98.12 81 PHE A CA 1
ATOM 636 C C . PHE A 1 81 ? 0.107 -0.292 5.777 1.00 98.12 81 PHE A C 1
ATOM 638 O O . PHE A 1 81 ? 0.677 -0.742 6.773 1.00 98.12 81 PHE A O 1
ATOM 645 N N . LYS A 1 82 ? -0.362 0.952 5.715 1.00 98.06 82 LYS A N 1
ATOM 646 C CA . LYS A 1 82 ? -0.113 1.974 6.734 1.00 98.06 82 LYS A CA 1
ATOM 647 C C . LYS A 1 82 ? -1.267 2.962 6.830 1.00 98.06 82 LYS A C 1
ATOM 649 O O . LYS A 1 82 ? -1.924 3.273 5.836 1.00 98.06 82 LYS A O 1
ATOM 654 N N . PHE A 1 83 ? -1.467 3.489 8.028 1.00 98.06 83 PHE 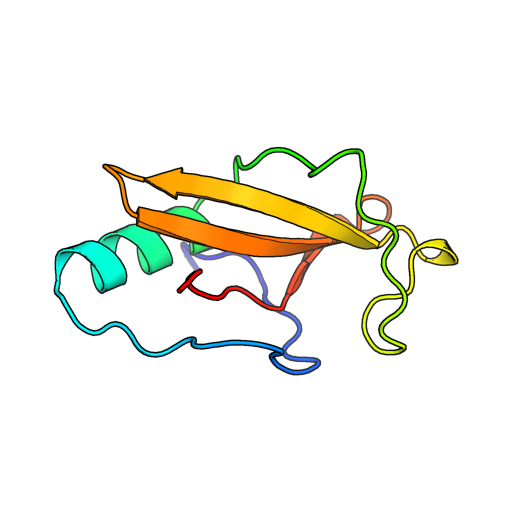A N 1
ATOM 655 C CA . PHE A 1 83 ? -2.382 4.597 8.252 1.00 98.06 83 PHE A CA 1
ATOM 656 C C . PHE A 1 83 ? -1.800 5.882 7.669 1.00 98.06 83 PHE A C 1
ATOM 658 O O . PHE A 1 83 ? -0.583 6.105 7.721 1.00 98.06 83 PHE A O 1
ATOM 665 N N . THR A 1 84 ? -2.663 6.745 7.146 1.00 88.88 84 THR A N 1
ATOM 666 C CA . THR A 1 84 ? -2.290 8.146 6.947 1.00 88.88 84 THR A CA 1
ATOM 667 C C . THR A 1 84 ? -2.303 8.868 8.297 1.00 88.88 84 THR A C 1
ATOM 669 O O . THR A 1 84 ? -2.963 8.430 9.245 1.00 88.88 84 THR A O 1
ATOM 672 N N . ASN A 1 85 ? -1.499 9.923 8.421 1.00 66.19 85 ASN A N 1
ATOM 673 C CA . ASN A 1 85 ? -1.642 10.857 9.540 1.00 66.19 85 ASN A CA 1
ATOM 674 C C . ASN A 1 85 ? -2.857 11.754 9.330 1.00 66.19 85 ASN A C 1
ATOM 676 O O . ASN A 1 85 ? -3.197 11.984 8.146 1.00 66.19 85 ASN A O 1
#

Secondary structure (DSSP, 8-state):
---SPPB-----SS--S-SSHHHHHHHHHHHH----EE-TT-----TTS-GGGTEEEEEEEETTEEEEEEEETTT--EEEEEE--

Organism: Bacillus cytotoxicus (strain DSM 22905 / CIP 110041 / 391-98 / NVH 391-98) (NCBI:txid315749)

Foldseek 3Di:
DPLFADAPCLDAPAAPDDPDPQLVVVLSVCRNPVPFDFPVPDQDPPPSAHVVQQKTWTWDDDPNWIWIWIARPVPRHIYHTYTDD

Sequence (85 aa):
MKYEVKILGRGSTGRTTAKSLEEQLAMKEVKSNPLGKPIPKIVMTDPRWPHEEGWVKMAQNVNGVEIHYAKNTKTGEFDDFKFTN

Radius of gyration: 12.27 Å; chains: 1; bounding box: 29×32×32 Å

pLDDT: mean 95.09, std 8.25, range [48.97, 98.5]